Protein AF-A0A2B7ZZA8-F1 (afdb_monomer_lite)

Secondary structure (DSSP, 8-state):
-HHHHHHHHTTSSS---EEETTTTHHHHSSS--EEE--HHHHTTGGGSSS-TT---SS--GGGEEEE-TTS-EEEE--HHHHHHHHHHTT---

pLDDT: mean 93.54, std 2.83, range [83.56, 97.19]

Structure (mmCIF, N/CA/C/O backbone):
data_AF-A0A2B7ZZA8-F1
#
_entry.id   AF-A0A2B7ZZA8-F1
#
loop_
_atom_site.group_PDB
_atom_site.id
_atom_site.type_symbol
_atom_site.label_atom_id
_atom_site.label_alt_id
_atom_site.label_comp_id
_atom_site.label_asym_id
_atom_site.label_entity_id
_atom_site.label_seq_id
_atom_site.pdbx_PDB_ins_code
_atom_site.Cartn_x
_atom_site.Cartn_y
_atom_site.Cartn_z
_atom_site.occupancy
_atom_site.B_iso_or_equiv
_atom_site.auth_seq_id
_atom_site.auth_comp_id
_atom_site.auth_asym_id
_atom_site.auth_atom_id
_atom_site.pdbx_PDB_model_num
ATOM 1 N N . VAL A 1 1 ? -11.356 8.716 1.621 1.00 89.50 1 VAL A N 1
ATOM 2 C CA . VAL A 1 1 ? -11.420 7.233 1.590 1.00 89.50 1 VAL A CA 1
ATOM 3 C C . VAL A 1 1 ? -10.595 6.600 2.710 1.00 89.50 1 VAL A C 1
ATOM 5 O O . VAL A 1 1 ? -11.209 6.044 3.607 1.00 89.50 1 VAL A O 1
ATOM 8 N N . ILE A 1 2 ? -9.263 6.770 2.743 1.00 94.81 2 ILE A N 1
ATOM 9 C CA . ILE A 1 2 ? -8.342 6.145 3.728 1.00 94.81 2 ILE A CA 1
ATOM 10 C C . ILE A 1 2 ? -8.833 6.233 5.187 1.00 94.81 2 ILE A C 1
ATOM 12 O O . ILE A 1 2 ? -8.984 5.217 5.859 1.00 94.81 2 ILE A O 1
ATOM 16 N N . ARG A 1 3 ? -9.186 7.435 5.667 1.00 94.19 3 ARG A N 1
ATOM 17 C CA . ARG A 1 3 ? -9.714 7.628 7.033 1.00 94.19 3 ARG A CA 1
ATOM 18 C C . ARG A 1 3 ? -10.983 6.817 7.320 1.00 94.19 3 ARG A C 1
ATOM 20 O O . ARG A 1 3 ? -11.201 6.419 8.457 1.00 94.19 3 ARG A O 1
ATOM 27 N N . GLY A 1 4 ? -11.840 6.624 6.318 1.00 93.44 4 GLY A N 1
ATOM 28 C CA . GLY A 1 4 ? -13.072 5.847 6.458 1.00 93.44 4 GLY A CA 1
ATOM 29 C C . GLY A 1 4 ? -12.778 4.379 6.752 1.00 93.44 4 GLY A C 1
ATOM 30 O O . GLY A 1 4 ? -13.328 3.844 7.709 1.00 93.44 4 GLY A O 1
ATOM 31 N N . PHE A 1 5 ? -11.852 3.775 6.001 1.00 92.38 5 PHE A N 1
ATOM 32 C CA . PHE A 1 5 ? -11.385 2.406 6.240 1.00 92.38 5 PHE A CA 1
ATOM 33 C C . PHE A 1 5 ? -10.734 2.255 7.616 1.00 92.38 5 PHE A C 1
ATOM 35 O O . PHE A 1 5 ? -11.172 1.415 8.395 1.00 92.38 5 PHE A O 1
ATOM 42 N N . CYS A 1 6 ? -9.776 3.124 7.962 1.00 94.31 6 CYS A N 1
ATOM 43 C CA . CYS A 1 6 ? -9.118 3.094 9.274 1.00 94.31 6 CYS A CA 1
ATOM 44 C C . CYS A 1 6 ? -10.133 3.194 10.429 1.00 94.31 6 CYS A C 1
ATOM 46 O O . CYS A 1 6 ? -10.097 2.400 11.366 1.00 94.31 6 CYS A O 1
ATOM 48 N N . LYS A 1 7 ? -11.102 4.117 10.345 1.00 93.69 7 LYS A N 1
ATOM 49 C CA . LYS A 1 7 ? -12.157 4.235 11.363 1.00 93.69 7 LYS A CA 1
ATOM 50 C C . LYS A 1 7 ? -13.059 3.009 11.441 1.00 93.69 7 LYS A C 1
ATOM 52 O O . LYS A 1 7 ? -13.468 2.635 12.535 1.00 93.69 7 LYS A O 1
ATOM 57 N N . ARG A 1 8 ? -13.408 2.419 10.297 1.00 94.50 8 ARG A N 1
ATOM 58 C CA . ARG A 1 8 ? -14.265 1.234 10.258 1.00 94.50 8 ARG A CA 1
ATOM 59 C C . ARG A 1 8 ? -13.560 0.030 10.877 1.00 94.50 8 ARG A C 1
ATOM 61 O O . ARG A 1 8 ? -14.199 -0.674 11.653 1.00 94.50 8 ARG A O 1
ATOM 68 N N . ALA A 1 9 ? -12.281 -0.167 10.566 1.00 93.75 9 ALA A N 1
ATOM 69 C CA . ALA A 1 9 ? -11.480 -1.271 11.083 1.00 93.75 9 ALA A CA 1
ATOM 70 C C . ALA A 1 9 ? -11.271 -1.199 12.600 1.00 93.75 9 ALA A C 1
ATOM 72 O O . ALA A 1 9 ? -11.308 -2.227 13.252 1.00 93.75 9 ALA A O 1
ATOM 73 N N . GLN A 1 10 ? -11.178 -0.002 13.193 1.00 90.81 10 GLN A N 1
ATOM 74 C CA . GLN A 1 10 ? -11.107 0.154 14.659 1.00 90.81 10 GLN A CA 1
ATOM 75 C C . GLN A 1 10 ? -12.328 -0.388 15.415 1.00 90.81 10 GLN A C 1
ATOM 77 O O . GLN A 1 10 ? -12.264 -0.592 16.623 1.00 90.81 10 GLN A O 1
ATOM 82 N N . SER A 1 11 ? -13.465 -0.557 14.736 1.00 93.00 11 SER A N 1
ATOM 83 C CA . SER A 1 11 ? -14.657 -1.171 15.337 1.00 93.00 11 SER A CA 1
ATOM 84 C C . SER A 1 11 ? -14.648 -2.701 15.234 1.00 93.00 11 SER A C 1
ATOM 86 O O . SER A 1 11 ? -15.551 -3.343 15.762 1.00 93.00 11 SER A O 1
ATOM 88 N N . GLU A 1 12 ? -13.653 -3.276 14.558 1.00 93.94 12 GLU A N 1
ATOM 89 C CA . GLU A 1 12 ? -13.434 -4.714 14.436 1.00 93.94 12 GLU A CA 1
ATOM 90 C C . GLU A 1 12 ? -12.281 -5.151 15.339 1.00 93.94 12 GLU A C 1
ATOM 92 O O . GLU A 1 12 ? -11.338 -4.400 15.574 1.00 93.94 12 GLU A O 1
ATOM 97 N N . LYS A 1 13 ? -12.358 -6.374 15.868 1.00 88.31 13 LYS A N 1
ATOM 98 C CA . LYS A 1 13 ? -11.379 -6.863 16.852 1.00 88.31 13 LYS A CA 1
ATOM 99 C C . LYS A 1 13 ? -10.067 -7.325 16.224 1.00 88.31 13 LYS A C 1
ATOM 101 O O . LYS A 1 13 ? -9.018 -7.152 16.832 1.00 88.31 13 LYS A O 1
ATOM 106 N N . ASP A 1 14 ? -10.142 -7.861 15.010 1.00 90.25 14 ASP A N 1
ATOM 107 C CA . ASP A 1 14 ? -9.053 -8.637 14.409 1.00 90.25 14 ASP A CA 1
ATOM 108 C C . ASP A 1 14 ? -8.518 -8.001 13.117 1.00 90.25 14 ASP A C 1
ATOM 110 O O . ASP A 1 14 ? -7.909 -8.672 12.293 1.00 90.25 14 ASP A O 1
ATOM 114 N N . TRP A 1 15 ? -8.748 -6.697 12.922 1.00 93.81 15 TRP A N 1
ATOM 115 C CA . TRP A 1 15 ? -8.291 -5.978 11.733 1.00 93.81 15 TRP A CA 1
ATOM 116 C C . TRP A 1 15 ? -7.201 -4.970 12.066 1.00 93.81 15 TRP A C 1
ATOM 118 O O . TRP A 1 15 ? -7.379 -4.077 12.896 1.00 93.81 15 TRP A O 1
ATOM 128 N N . LYS A 1 16 ? -6.100 -5.055 11.321 1.00 93.75 16 LYS A N 1
ATOM 129 C CA . LYS A 1 16 ? -5.106 -3.989 11.196 1.00 93.75 16 LYS A CA 1
ATOM 130 C C . LYS A 1 16 ? -5.115 -3.491 9.764 1.00 93.75 16 LYS A C 1
ATOM 132 O O . LYS A 1 16 ? -5.269 -4.272 8.832 1.00 93.75 16 LYS A O 1
ATOM 137 N N . VAL A 1 17 ? -4.980 -2.182 9.588 1.00 95.69 17 VAL A N 1
ATOM 138 C CA . VAL A 1 17 ? -5.031 -1.560 8.264 1.00 95.69 17 VAL A CA 1
ATOM 139 C C . VAL A 1 17 ? -3.686 -0.935 7.976 1.00 95.69 17 VAL A C 1
ATOM 141 O O . VAL A 1 17 ? -3.180 -0.151 8.777 1.00 95.69 17 VAL A O 1
ATOM 144 N N . PHE A 1 18 ? -3.147 -1.240 6.807 1.00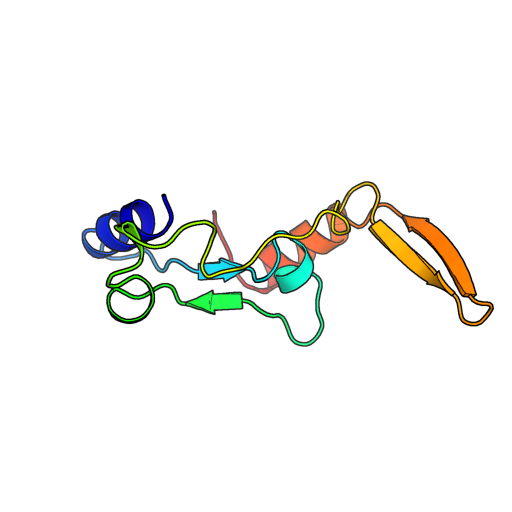 96.81 18 PHE A N 1
ATOM 145 C CA . PHE A 1 18 ? -1.872 -0.721 6.347 1.00 96.81 18 PHE A CA 1
ATOM 146 C C . PHE A 1 18 ? -2.048 0.039 5.033 1.00 96.81 18 PHE A C 1
ATOM 148 O O . PHE A 1 18 ? -3.003 -0.173 4.285 1.00 96.81 18 PHE A O 1
ATOM 155 N N . GLY A 1 19 ? -1.150 0.982 4.778 1.00 96.38 19 GLY A N 1
ATOM 156 C CA . GLY A 1 19 ? -1.102 1.779 3.563 1.00 96.38 19 GLY A CA 1
ATOM 157 C C . GLY A 1 19 ? 0.248 1.625 2.881 1.00 96.38 19 GLY A C 1
ATOM 158 O O . GLY A 1 19 ? 1.278 1.839 3.512 1.00 96.38 19 GLY A O 1
ATOM 159 N N . SER A 1 20 ? 0.236 1.296 1.591 1.00 97.19 20 SER A N 1
ATOM 160 C CA . SER A 1 20 ? 1.444 1.281 0.763 1.00 97.19 20 SER A CA 1
ATOM 161 C C . SER A 1 20 ? 1.735 2.674 0.206 1.00 97.19 20 SER A C 1
ATOM 163 O O . SER A 1 20 ? 0.839 3.333 -0.339 1.00 97.19 20 SER A O 1
ATOM 165 N N . ILE A 1 21 ? 2.980 3.124 0.350 1.00 96.94 21 ILE A N 1
ATOM 166 C CA . ILE A 1 21 ? 3.446 4.404 -0.185 1.00 96.94 21 ILE A CA 1
ATOM 167 C C . ILE A 1 21 ? 3.557 4.318 -1.714 1.00 96.94 21 ILE A C 1
ATOM 169 O O . ILE A 1 21 ? 4.028 3.330 -2.269 1.00 96.94 21 ILE A O 1
ATOM 173 N N . GLU A 1 22 ? 3.087 5.353 -2.412 1.00 95.25 22 GLU A N 1
ATOM 174 C CA . GLU A 1 22 ? 3.105 5.448 -3.878 1.00 95.25 22 GLU A CA 1
ATOM 175 C C . GLU A 1 22 ? 2.484 4.227 -4.591 1.00 95.25 22 GLU A C 1
ATOM 177 O O . GLU A 1 22 ? 3.044 3.662 -5.531 1.00 95.25 22 GLU A O 1
ATOM 182 N N . ALA A 1 23 ? 1.271 3.847 -4.178 1.00 94.38 23 ALA A N 1
ATOM 183 C CA . ALA A 1 23 ? 0.524 2.713 -4.735 1.00 94.38 23 ALA A CA 1
ATOM 184 C C . ALA A 1 23 ? 1.273 1.376 -4.560 1.00 94.38 23 ALA A C 1
ATOM 186 O O . ALA A 1 23 ? 1.664 1.055 -3.445 1.00 94.38 23 ALA A O 1
ATOM 187 N N . PHE A 1 24 ? 1.447 0.566 -5.609 1.00 95.50 24 PHE A N 1
ATOM 188 C CA . PHE A 1 24 ? 2.088 -0.755 -5.496 1.00 95.50 24 PHE A CA 1
ATOM 189 C C . PHE A 1 24 ? 3.601 -0.693 -5.260 1.00 95.50 24 PHE A C 1
ATOM 191 O O . PHE A 1 24 ? 4.195 -1.685 -4.844 1.00 95.50 24 PHE A O 1
ATOM 198 N N . VAL A 1 25 ? 4.231 0.460 -5.508 1.00 94.31 25 VAL A N 1
ATOM 199 C CA . VAL A 1 25 ? 5.686 0.612 -5.393 1.00 94.31 25 VAL A CA 1
ATOM 200 C C . VAL A 1 25 ? 6.152 0.413 -3.955 1.00 94.31 25 VAL A C 1
ATOM 202 O O . VAL A 1 25 ? 7.171 -0.235 -3.753 1.00 94.31 25 VAL A O 1
ATOM 205 N N . GLY A 1 26 ? 5.405 0.898 -2.961 1.00 96.19 26 GLY A N 1
ATOM 206 C CA . GLY A 1 26 ? 5.765 0.718 -1.555 1.00 96.19 26 GLY A CA 1
ATOM 207 C C . GLY A 1 26 ? 5.872 -0.750 -1.143 1.00 96.19 26 GLY A C 1
ATOM 208 O O . GLY A 1 26 ? 6.788 -1.102 -0.407 1.00 96.19 26 GLY A O 1
ATOM 209 N N . VAL A 1 27 ? 5.017 -1.624 -1.685 1.00 96.81 27 VAL A N 1
ATOM 210 C CA . VAL A 1 27 ? 5.118 -3.078 -1.472 1.00 96.81 27 VAL A CA 1
ATOM 211 C C . VAL A 1 27 ? 6.323 -3.670 -2.205 1.00 96.81 27 VAL A C 1
ATOM 213 O O . VAL A 1 27 ? 7.005 -4.523 -1.658 1.00 96.81 27 VAL A O 1
ATOM 216 N N . LEU A 1 28 ? 6.597 -3.215 -3.431 1.00 94.69 28 LEU A N 1
ATOM 217 C CA . LEU A 1 28 ? 7.679 -3.727 -4.286 1.00 94.69 28 LEU A CA 1
ATOM 218 C C . LEU A 1 28 ? 9.081 -3.213 -3.911 1.00 94.69 28 LEU A C 1
ATOM 220 O O . LEU A 1 28 ? 10.067 -3.657 -4.499 1.00 94.69 28 LEU A O 1
ATOM 224 N N . LYS A 1 29 ? 9.188 -2.240 -3.002 1.00 92.94 29 LYS A N 1
ATOM 225 C CA . LYS A 1 29 ? 10.468 -1.701 -2.534 1.00 92.94 29 LYS A CA 1
ATOM 226 C C . LYS A 1 29 ? 11.122 -2.630 -1.515 1.00 92.94 29 LYS A C 1
ATOM 228 O O . LYS A 1 29 ? 10.457 -3.323 -0.753 1.00 92.94 29 LYS A O 1
ATOM 233 N N . GLU A 1 30 ? 12.446 -2.557 -1.460 1.00 90.25 30 GLU A N 1
ATOM 234 C CA . GLU A 1 30 ? 13.259 -3.190 -0.428 1.00 90.25 30 GLU A CA 1
ATOM 235 C C . GLU A 1 30 ? 14.145 -2.116 0.233 1.00 90.25 30 GLU A C 1
ATOM 237 O O . GLU A 1 30 ? 15.020 -1.559 -0.437 1.00 90.25 30 GLU A O 1
ATOM 242 N N . PRO A 1 31 ? 13.928 -1.776 1.522 1.00 93.00 31 PRO A N 1
ATOM 243 C CA . PRO A 1 31 ? 12.864 -2.275 2.404 1.00 93.00 31 PRO A CA 1
ATOM 244 C C . PRO A 1 31 ? 11.462 -1.806 1.974 1.00 93.00 31 PRO A C 1
ATOM 246 O O . PRO A 1 31 ? 11.326 -0.760 1.337 1.00 93.00 31 PRO A O 1
ATOM 249 N N . GLN A 1 32 ? 10.423 -2.560 2.348 1.00 96.25 32 GLN A N 1
ATOM 250 C CA . GLN A 1 32 ? 9.039 -2.207 2.023 1.00 96.25 32 GLN A CA 1
ATOM 251 C C . GLN A 1 32 ? 8.616 -0.900 2.704 1.00 96.25 32 GLN A C 1
ATOM 253 O O . GLN A 1 32 ? 8.835 -0.690 3.897 1.00 96.25 32 GLN A O 1
ATOM 258 N N . GLU A 1 33 ? 7.945 -0.036 1.947 1.00 96.88 33 GLU A N 1
ATOM 259 C CA . GLU A 1 33 ? 7.368 1.222 2.424 1.00 96.88 33 GLU A CA 1
ATOM 260 C C . GLU A 1 33 ? 5.863 1.051 2.659 1.00 96.88 33 GLU A C 1
ATOM 262 O O . GLU A 1 33 ? 5.013 1.594 1.946 1.00 96.88 33 GLU A O 1
ATOM 267 N N . ILE A 1 34 ? 5.538 0.258 3.675 1.00 96.94 34 ILE A N 1
ATOM 268 C CA . ILE A 1 34 ? 4.170 0.017 4.132 1.00 96.94 34 ILE A CA 1
ATOM 269 C C . ILE A 1 34 ? 4.044 0.583 5.545 1.00 96.94 34 ILE A C 1
ATOM 271 O O . ILE A 1 34 ? 4.861 0.288 6.415 1.00 96.94 34 ILE A O 1
ATOM 275 N N . ILE A 1 35 ? 3.025 1.410 5.775 1.00 96.06 35 ILE A N 1
ATOM 276 C CA . ILE A 1 35 ? 2.796 2.066 7.066 1.00 96.06 35 ILE A CA 1
ATOM 277 C C . ILE A 1 35 ? 1.480 1.613 7.688 1.00 96.06 35 ILE A C 1
ATOM 279 O O . ILE A 1 35 ? 0.477 1.455 6.993 1.00 96.06 35 ILE A O 1
ATOM 283 N N . GLU A 1 36 ? 1.454 1.443 9.006 1.00 96.06 36 GLU A N 1
ATOM 284 C CA . GLU A 1 36 ? 0.204 1.194 9.722 1.00 96.06 36 GLU A CA 1
ATOM 285 C C . GLU A 1 36 ? -0.669 2.460 9.724 1.00 96.06 36 GLU A C 1
ATOM 287 O O . GLU A 1 36 ? -0.207 3.575 9.986 1.00 96.06 36 GLU A O 1
ATOM 292 N N . LEU A 1 37 ? -1.953 2.296 9.412 1.00 96.19 37 LEU A N 1
ATOM 293 C CA . LEU A 1 37 ? -2.927 3.378 9.372 1.00 96.19 37 LEU A CA 1
ATOM 294 C C . LEU A 1 37 ? -3.711 3.425 10.679 1.00 96.19 37 LEU A C 1
ATOM 296 O O . LEU A 1 37 ? -4.700 2.715 10.862 1.00 96.19 37 LEU A O 1
ATOM 300 N N . THR A 1 38 ? -3.312 4.341 11.554 1.00 94.69 38 THR A N 1
ATOM 301 C CA . THR A 1 38 ? -3.937 4.562 12.862 1.00 94.69 38 THR A CA 1
ATOM 302 C C . THR A 1 38 ? -4.821 5.825 12.858 1.00 94.69 38 THR A C 1
ATOM 304 O O . THR A 1 38 ? -4.754 6.642 11.921 1.00 94.69 38 THR A O 1
ATOM 307 N N . PRO A 1 39 ? -5.696 6.035 13.862 1.00 93.50 39 PRO A N 1
ATOM 308 C CA . PRO A 1 39 ? -6.445 7.289 13.975 1.00 93.50 39 PRO A CA 1
ATOM 309 C C . PRO A 1 39 ? -5.544 8.528 14.092 1.00 93.50 39 PRO A C 1
ATOM 311 O O . PRO A 1 39 ? -5.935 9.596 13.618 1.00 93.50 39 PRO A O 1
ATOM 314 N N . GLU A 1 40 ? -4.342 8.391 14.651 1.00 94.31 40 GLU A N 1
ATOM 315 C CA . GLU A 1 40 ? -3.340 9.457 14.740 1.00 94.31 40 GLU A CA 1
ATOM 316 C C . GLU A 1 40 ? -2.784 9.801 13.351 1.00 94.31 40 GLU A C 1
ATOM 318 O O . GLU A 1 40 ? -2.724 10.974 12.986 1.00 94.31 40 GLU A O 1
ATOM 323 N N . VAL A 1 41 ? -2.462 8.786 12.539 1.00 94.50 41 VAL A N 1
ATOM 324 C CA . VAL A 1 41 ? -1.948 8.959 11.166 1.00 94.50 41 VAL A CA 1
ATOM 325 C C . VAL A 1 41 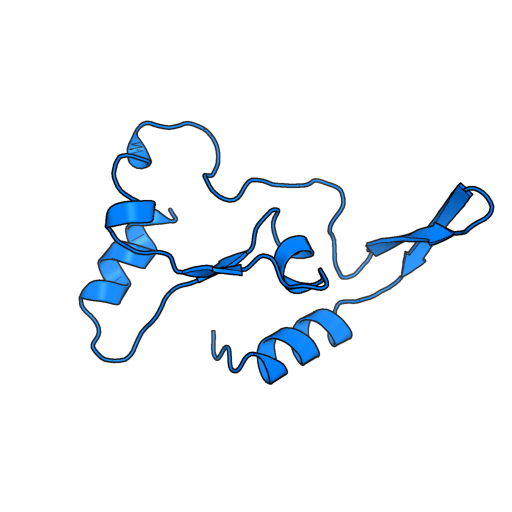? -3.023 9.513 10.226 1.00 94.50 41 VAL A C 1
ATOM 327 O O . VAL A 1 41 ? -2.764 10.379 9.388 1.00 94.50 41 VAL A O 1
ATOM 330 N N . THR A 1 42 ? -4.261 9.031 10.356 1.00 95.38 42 THR A N 1
ATOM 331 C CA . THR A 1 42 ? -5.375 9.397 9.461 1.00 95.38 42 THR A CA 1
ATOM 332 C C . THR A 1 42 ? -6.210 10.581 9.964 1.00 95.38 42 THR A C 1
ATOM 334 O O . THR A 1 42 ? -7.168 11.015 9.305 1.00 95.38 42 THR A O 1
ATOM 337 N N . GLY A 1 43 ? -5.858 11.142 11.120 1.00 93.94 43 GLY A N 1
ATOM 338 C CA . GLY A 1 43 ? -6.496 12.308 11.715 1.00 93.94 43 GLY A CA 1
ATOM 339 C C . GLY A 1 43 ? -6.382 13.547 10.824 1.00 93.94 43 GLY A C 1
ATOM 340 O O . GLY A 1 43 ? -5.358 13.815 10.206 1.00 93.94 43 GLY A O 1
ATOM 341 N N . GLY A 1 44 ? -7.466 14.319 10.705 1.00 91.50 44 GLY A N 1
ATOM 342 C CA . GLY A 1 44 ? -7.435 15.599 9.984 1.00 91.50 44 GLY A CA 1
ATOM 343 C C . GLY A 1 44 ? -7.267 15.520 8.457 1.00 91.50 44 GLY A C 1
ATOM 344 O O . GLY A 1 44 ? -7.371 16.546 7.799 1.00 91.50 44 GLY A O 1
ATOM 345 N N . ILE A 1 45 ? -7.102 14.339 7.849 1.00 94.31 45 ILE A N 1
ATOM 346 C CA . ILE A 1 45 ? -6.817 14.234 6.400 1.00 94.31 45 ILE A CA 1
ATOM 347 C C . ILE A 1 45 ? -8.018 14.556 5.498 1.00 94.31 45 ILE A C 1
ATOM 349 O O . ILE A 1 45 ? -7.848 14.807 4.317 1.00 94.31 45 ILE A O 1
ATOM 353 N N . HIS A 1 46 ? -9.237 14.559 6.042 1.00 87.38 46 HIS A N 1
ATOM 354 C CA . HIS A 1 46 ? -10.484 14.814 5.304 1.00 87.38 46 HIS A CA 1
ATOM 355 C C . HIS A 1 46 ? -10.576 16.201 4.646 1.00 87.38 46 HIS A C 1
ATOM 357 O O . HIS A 1 46 ? -11.364 16.366 3.722 1.00 87.38 46 HIS A O 1
ATOM 363 N N . VAL A 1 47 ? -9.784 17.172 5.112 1.00 91.31 47 VAL A N 1
ATOM 364 C CA . VAL A 1 47 ? -9.688 18.514 4.514 1.00 91.31 47 VAL A CA 1
ATOM 365 C C . VAL A 1 47 ? -8.474 18.669 3.592 1.00 91.31 47 VAL A C 1
ATOM 367 O O . VAL A 1 47 ? -8.309 19.714 2.969 1.00 91.31 47 VAL A O 1
ATOM 370 N N . LYS A 1 48 ? -7.602 17.655 3.513 1.00 89.06 48 LYS A N 1
ATOM 371 C CA . LYS A 1 48 ? -6.406 17.676 2.667 1.00 89.06 48 LYS A CA 1
ATOM 372 C C . LYS A 1 48 ? -6.749 17.122 1.284 1.00 89.06 48 LYS A C 1
ATOM 374 O O . LYS A 1 48 ? -7.393 16.082 1.171 1.00 89.06 48 LYS A O 1
ATOM 379 N N . GLY A 1 49 ? -6.294 17.811 0.241 1.00 88.00 49 GLY A N 1
ATOM 380 C CA . GLY A 1 49 ? -6.333 17.292 -1.125 1.00 88.00 49 GLY A CA 1
ATOM 381 C C . GLY A 1 49 ? -5.306 16.177 -1.339 1.00 88.00 49 GLY A C 1
ATOM 382 O O . GLY A 1 49 ? -4.287 16.122 -0.651 1.00 88.00 49 GLY A O 1
ATOM 383 N N . GLY A 1 50 ? -5.570 15.302 -2.310 1.00 91.12 50 GLY A N 1
ATOM 384 C CA . GLY A 1 50 ? -4.690 14.180 -2.640 1.00 91.12 50 GLY A CA 1
ATOM 385 C C . GLY A 1 50 ? -4.776 13.025 -1.640 1.00 91.12 50 GLY A C 1
ATOM 386 O O . GLY A 1 50 ? -5.822 12.760 -1.047 1.00 91.12 50 GLY A O 1
ATOM 387 N N . THR A 1 51 ? -3.669 12.305 -1.480 1.00 93.50 51 THR A N 1
ATOM 388 C CA . THR A 1 51 ? -3.544 11.174 -0.554 1.00 93.50 51 THR A CA 1
ATOM 389 C C . THR A 1 51 ? -2.300 11.339 0.306 1.00 93.50 51 THR A C 1
ATOM 391 O O . THR A 1 51 ? -1.260 11.786 -0.170 1.00 93.50 51 THR A O 1
ATOM 394 N N . ILE A 1 52 ? -2.402 10.945 1.575 1.00 94.50 52 ILE A N 1
ATOM 395 C CA . ILE A 1 52 ? -1.272 10.950 2.511 1.00 94.50 52 ILE A CA 1
ATOM 396 C C . ILE A 1 52 ? -0.206 9.899 2.179 1.00 94.50 52 ILE A C 1
ATOM 398 O O . ILE A 1 52 ? 0.900 9.992 2.690 1.00 94.50 52 ILE A O 1
ATOM 402 N N . LEU A 1 53 ? -0.542 8.915 1.338 1.00 96.00 53 LEU A N 1
ATOM 403 C CA . LEU A 1 53 ? 0.365 7.847 0.908 1.00 96.00 53 LEU A CA 1
ATOM 404 C C . LEU A 1 53 ? 1.094 8.180 -0.402 1.00 96.00 53 LEU A C 1
ATOM 406 O O . LEU A 1 53 ? 1.937 7.412 -0.846 1.00 96.00 53 LEU A O 1
ATOM 410 N N . GLY A 1 54 ? 0.758 9.301 -1.047 1.00 94.12 54 GLY A N 1
ATOM 411 C CA . GLY A 1 54 ? 1.234 9.612 -2.395 1.00 94.12 54 GLY A CA 1
ATOM 412 C C . GLY A 1 54 ? 0.630 8.716 -3.486 1.00 94.12 54 GLY A C 1
ATOM 413 O O . GLY A 1 54 ? -0.092 7.751 -3.228 1.00 94.12 54 GLY A O 1
ATOM 414 N N . THR A 1 55 ? 0.906 9.069 -4.738 1.00 92.88 55 THR A N 1
ATOM 415 C CA . THR A 1 55 ? 0.539 8.296 -5.934 1.00 92.88 55 THR A CA 1
ATOM 416 C C . THR A 1 55 ? 1.648 8.417 -6.960 1.00 92.88 55 THR A C 1
ATOM 418 O O . THR A 1 55 ? 2.239 9.487 -7.089 1.00 92.88 55 THR A O 1
ATOM 421 N N . THR A 1 56 ? 1.855 7.375 -7.756 1.00 92.75 56 THR A N 1
ATOM 422 C CA . THR A 1 56 ? 2.788 7.398 -8.884 1.00 92.75 56 THR A CA 1
ATOM 423 C C . THR A 1 56 ? 2.104 6.926 -10.160 1.00 92.75 56 THR A C 1
ATOM 425 O O . THR A 1 56 ? 1.287 6.008 -10.139 1.00 92.75 56 THR A O 1
ATOM 428 N N . ASN A 1 57 ? 2.474 7.538 -11.286 1.00 88.75 57 ASN A N 1
ATOM 429 C CA . ASN A 1 57 ? 2.073 7.083 -12.620 1.00 88.75 57 ASN A CA 1
ATOM 430 C C . ASN A 1 57 ? 3.031 6.008 -13.174 1.00 88.75 57 ASN A C 1
ATOM 432 O O . ASN A 1 57 ? 2.821 5.508 -14.275 1.00 88.75 57 ASN A O 1
ATOM 436 N N . LYS A 1 58 ? 4.103 5.674 -12.438 1.00 84.44 58 LYS A N 1
ATOM 437 C CA . LYS A 1 58 ? 5.178 4.754 -12.847 1.00 84.44 58 LYS A CA 1
ATOM 438 C C . LYS A 1 58 ? 5.354 3.624 -11.829 1.00 84.44 58 LYS A C 1
ATOM 440 O O . LYS A 1 58 ? 6.404 3.493 -11.215 1.00 84.44 58 LYS A O 1
ATOM 445 N N . GLY A 1 59 ? 4.303 2.834 -11.637 1.00 87.62 59 GLY A N 1
ATOM 446 C CA . GLY A 1 59 ? 4.285 1.740 -10.660 1.00 87.62 59 GLY A CA 1
ATOM 447 C C . GLY A 1 59 ? 3.298 0.633 -11.007 1.00 87.62 59 GLY A C 1
ATOM 448 O O . GLY A 1 59 ? 2.793 -0.035 -10.112 1.00 87.62 59 GLY A O 1
ATOM 449 N N . ASN A 1 60 ? 2.960 0.481 -12.291 1.00 93.31 60 ASN A N 1
ATOM 450 C CA . ASN A 1 60 ? 2.083 -0.598 -12.731 1.00 93.31 60 ASN A CA 1
ATOM 451 C C . ASN A 1 60 ? 2.835 -1.932 -12.586 1.00 93.31 60 ASN A C 1
ATOM 453 O O . ASN A 1 60 ? 3.838 -2.104 -13.274 1.00 93.31 60 ASN A O 1
ATOM 457 N N . PRO A 1 61 ? 2.375 -2.875 -11.747 1.00 93.38 61 PRO A N 1
ATOM 458 C CA . PRO A 1 61 ? 3.070 -4.139 -11.553 1.00 93.38 61 PRO A CA 1
ATOM 459 C C . PRO A 1 61 ? 3.071 -5.007 -12.815 1.00 93.38 61 PRO A C 1
ATOM 461 O O . PRO A 1 61 ? 4.010 -5.758 -12.997 1.00 93.38 61 PRO A O 1
ATOM 464 N N . ILE A 1 62 ? 2.095 -4.878 -13.718 1.00 95.56 62 ILE A N 1
ATOM 465 C CA . ILE A 1 62 ? 2.038 -5.658 -14.973 1.00 95.56 62 ILE A CA 1
ATOM 466 C C . ILE A 1 62 ? 2.989 -5.080 -16.039 1.00 95.56 62 ILE A C 1
ATOM 468 O O . ILE A 1 62 ? 3.398 -5.760 -16.976 1.00 95.56 62 ILE A O 1
ATOM 472 N N . HIS A 1 63 ? 3.334 -3.798 -15.918 1.00 94.44 63 HIS A N 1
ATOM 473 C CA . HIS A 1 63 ? 4.184 -3.081 -16.867 1.00 94.44 63 HIS A CA 1
ATOM 474 C C . HIS A 1 63 ? 5.180 -2.211 -16.101 1.00 94.44 63 HIS A C 1
ATOM 476 O O . HIS A 1 63 ? 5.164 -0.977 -16.185 1.00 94.44 63 HIS A O 1
ATOM 482 N N . TYR A 1 64 ? 5.996 -2.869 -15.281 1.00 92.81 64 TYR A N 1
ATOM 483 C CA . TYR A 1 64 ? 6.878 -2.201 -14.341 1.00 92.81 64 TYR A CA 1
ATOM 484 C C . TYR A 1 64 ? 8.135 -1.701 -15.064 1.00 92.81 64 TYR A C 1
ATOM 486 O O . TYR A 1 64 ? 8.791 -2.496 -15.739 1.00 92.81 64 TYR A O 1
ATOM 494 N N . PRO A 1 65 ? 8.480 -0.404 -14.967 1.00 91.31 65 PRO A N 1
ATOM 495 C CA . PRO A 1 65 ? 9.660 0.137 -15.628 1.00 91.31 65 PRO A CA 1
ATOM 496 C C . PRO A 1 65 ? 10.933 -0.243 -14.864 1.00 91.31 65 PRO A C 1
ATOM 498 O O . PRO A 1 65 ? 11.127 0.172 -13.721 1.00 91.31 65 PRO A O 1
ATOM 501 N N . THR A 1 66 ? 11.833 -0.962 -15.528 1.00 89.38 66 THR A N 1
ATOM 502 C CA . THR A 1 66 ? 13.133 -1.368 -14.985 1.00 89.38 66 THR A CA 1
ATOM 503 C C . THR A 1 66 ? 14.242 -0.687 -15.764 1.00 89.38 66 THR A C 1
ATOM 505 O O . THR A 1 66 ? 14.338 -0.824 -16.984 1.00 89.38 66 THR A O 1
ATOM 508 N N . VAL A 1 67 ? 15.047 0.098 -15.046 1.00 89.56 67 VAL A N 1
ATOM 509 C CA . VAL A 1 67 ? 16.156 0.873 -15.608 1.00 89.56 67 VAL A CA 1
ATOM 510 C C . VAL A 1 67 ? 17.424 0.030 -15.546 1.00 89.56 67 VAL A C 1
ATOM 512 O O . VAL A 1 67 ? 17.840 -0.386 -14.464 1.00 89.56 67 VAL A O 1
ATOM 515 N N . HIS A 1 68 ? 18.038 -0.212 -16.700 1.00 90.62 68 HIS A N 1
ATOM 516 C CA . HIS A 1 68 ? 19.298 -0.944 -16.816 1.00 90.62 68 HIS A CA 1
ATOM 517 C C . HIS A 1 68 ? 20.504 -0.037 -16.571 1.00 90.62 68 HIS A C 1
ATOM 519 O O . HIS A 1 68 ? 20.407 1.190 -16.608 1.00 90.62 68 HIS A O 1
ATOM 525 N N . ALA A 1 69 ? 21.675 -0.644 -16.359 1.00 91.94 69 ALA A N 1
ATOM 526 C CA . ALA A 1 69 ? 22.925 0.084 -16.124 1.00 91.94 69 ALA A CA 1
ATOM 527 C C . ALA A 1 69 ? 23.341 0.995 -17.298 1.00 91.94 69 ALA A C 1
ATOM 529 O O . ALA A 1 69 ? 24.068 1.964 -17.093 1.00 91.94 69 ALA A O 1
ATOM 530 N N . ASP A 1 70 ? 22.869 0.704 -18.513 1.00 92.19 70 ASP A N 1
ATOM 531 C CA . ASP A 1 70 ? 23.092 1.512 -19.718 1.00 92.19 70 ASP A CA 1
ATOM 532 C C . ASP A 1 70 ? 22.082 2.669 -19.882 1.00 92.19 70 ASP A C 1
ATOM 534 O O . ASP A 1 70 ? 22.171 3.440 -20.836 1.00 92.19 70 ASP A O 1
ATOM 538 N N . GLY A 1 71 ? 21.129 2.809 -18.952 1.00 90.12 71 GLY A N 1
ATOM 539 C CA . GLY A 1 71 ? 20.077 3.825 -18.974 1.00 90.12 71 GLY A CA 1
ATOM 540 C C . GLY A 1 71 ? 18.856 3.465 -19.825 1.00 90.12 71 GLY A C 1
ATOM 541 O O . GLY A 1 71 ? 17.907 4.252 -19.878 1.00 90.12 71 GLY A O 1
ATOM 542 N N . SER A 1 72 ? 18.838 2.297 -20.474 1.00 92.44 72 SER A N 1
ATOM 543 C CA . SER A 1 72 ? 17.648 1.804 -21.168 1.00 92.44 72 SER A CA 1
ATOM 544 C C . SER A 1 72 ? 16.555 1.403 -20.171 1.00 92.44 72 SER A C 1
ATOM 546 O O . SER A 1 72 ? 16.830 1.002 -19.038 1.00 92.44 72 SER A O 1
ATOM 548 N N . VAL A 1 73 ? 15.292 1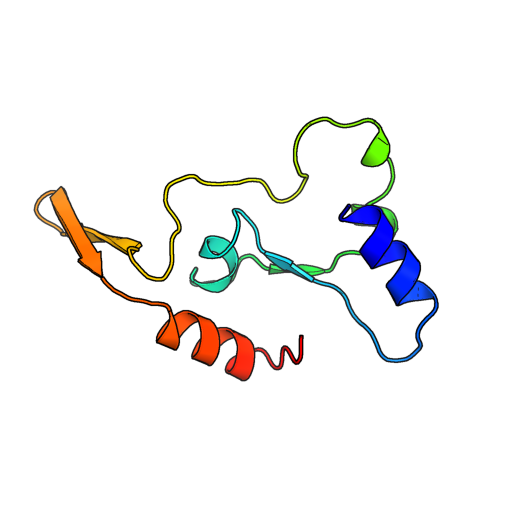.533 -20.587 1.00 91.62 73 VAL A N 1
ATOM 549 C CA . VAL A 1 73 ? 14.131 1.136 -19.780 1.00 91.62 73 VAL A CA 1
ATOM 550 C C . VAL A 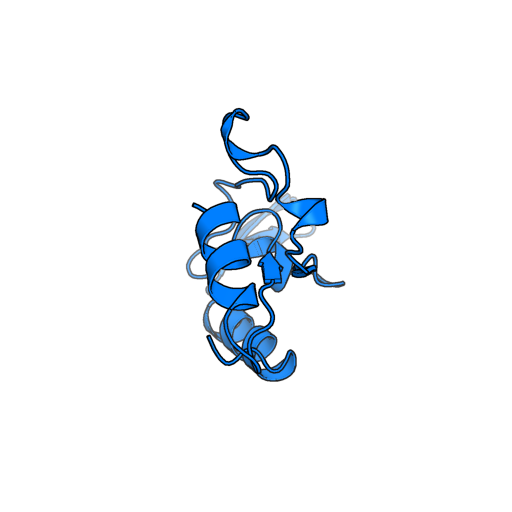1 73 ? 13.440 -0.024 -20.470 1.00 91.62 73 VAL A C 1
ATOM 552 O O . VAL A 1 73 ? 12.971 0.118 -21.600 1.00 91.62 73 VAL A O 1
ATOM 555 N N . THR A 1 74 ? 13.352 -1.159 -19.785 1.00 93.69 74 THR A N 1
ATOM 556 C CA . THR A 1 74 ? 12.483 -2.266 -20.197 1.00 93.69 74 THR A CA 1
ATOM 557 C C . THR A 1 74 ? 11.273 -2.342 -19.289 1.00 93.69 74 THR A C 1
ATOM 559 O O . THR A 1 74 ? 11.280 -1.819 -18.176 1.00 93.69 74 THR A O 1
ATOM 562 N N . TYR A 1 75 ? 10.238 -3.024 -19.763 1.00 94.12 75 TYR A N 1
ATOM 563 C CA . TYR A 1 75 ? 9.033 -3.257 -18.989 1.00 94.12 75 TYR A CA 1
ATOM 564 C C . TYR A 1 75 ? 8.884 -4.736 -18.703 1.00 94.12 75 TYR A C 1
ATOM 566 O O . TYR A 1 75 ? 8.990 -5.558 -19.613 1.00 94.12 75 TYR A O 1
ATOM 574 N N . GLU A 1 76 ? 8.635 -5.053 -17.443 1.00 93.81 76 GLU A N 1
ATOM 575 C CA . GLU A 1 76 ? 8.465 -6.423 -16.979 1.00 93.81 76 GLU A CA 1
ATOM 576 C C . GLU A 1 76 ? 7.203 -6.567 -16.134 1.00 93.81 76 GLU A C 1
ATOM 578 O O . GLU A 1 76 ? 6.741 -5.615 -15.498 1.00 93.81 76 GLU A O 1
ATOM 583 N N . ASP A 1 77 ? 6.644 -7.772 -16.146 1.00 95.62 77 ASP A N 1
ATOM 584 C CA . ASP A 1 77 ? 5.511 -8.124 -15.305 1.00 95.62 77 ASP A CA 1
ATOM 585 C C . ASP A 1 77 ? 6.018 -8.605 -13.936 1.00 95.62 77 ASP A C 1
ATOM 587 O O . ASP A 1 77 ? 6.602 -9.679 -13.804 1.00 95.62 77 ASP A O 1
ATOM 591 N N . ARG A 1 78 ? 5.801 -7.776 -12.916 1.00 95.19 78 ARG A N 1
ATOM 592 C CA . ARG A 1 78 ? 6.069 -8.026 -11.493 1.00 95.19 78 ARG A CA 1
ATOM 593 C C . ARG A 1 78 ? 4.793 -8.305 -10.690 1.00 95.19 78 ARG A C 1
ATOM 595 O O . ARG A 1 78 ? 4.838 -8.269 -9.461 1.00 95.19 78 ARG A O 1
ATOM 602 N N . SER A 1 79 ? 3.651 -8.562 -11.330 1.00 96.31 79 SER A N 1
ATOM 603 C CA . SER A 1 79 ? 2.390 -8.829 -10.619 1.00 96.31 79 SER A CA 1
ATOM 604 C C . SER A 1 79 ? 2.473 -10.054 -9.711 1.00 96.31 79 SER A C 1
ATOM 606 O O . SER A 1 79 ? 2.038 -9.983 -8.563 1.00 96.31 79 SER A O 1
ATOM 608 N N . GLN A 1 80 ? 3.102 -11.136 -10.174 1.00 96.69 80 GLN A N 1
ATOM 609 C CA . GLN A 1 80 ? 3.299 -12.325 -9.345 1.00 96.69 80 GLN A CA 1
ATOM 610 C C . GLN A 1 80 ? 4.199 -12.027 -8.143 1.00 96.69 80 GLN A C 1
ATOM 612 O O . GLN A 1 80 ? 3.861 -12.375 -7.019 1.00 96.69 80 GLN A O 1
ATOM 617 N N . HIS A 1 81 ? 5.290 -11.293 -8.361 1.00 95.69 81 HIS A N 1
ATOM 618 C CA . HIS A 1 81 ? 6.196 -10.901 -7.286 1.00 95.69 81 HIS A CA 1
ATOM 619 C C . HIS A 1 81 ? 5.505 -10.022 -6.229 1.00 95.69 81 HIS A C 1
ATOM 621 O O . HIS A 1 81 ? 5.719 -10.212 -5.035 1.00 95.69 81 HIS A O 1
ATOM 627 N N . LEU A 1 82 ? 4.627 -9.102 -6.651 1.00 96.38 82 LEU A N 1
ATOM 628 C CA . LEU A 1 82 ? 3.792 -8.314 -5.741 1.00 96.38 82 LEU A CA 1
ATOM 629 C C . LEU A 1 82 ? 2.915 -9.215 -4.857 1.00 96.38 82 LEU A C 1
ATOM 631 O O . LEU A 1 82 ? 2.845 -9.001 -3.650 1.00 96.38 82 LEU A O 1
ATOM 635 N N . VAL A 1 83 ? 2.254 -10.213 -5.451 1.00 96.44 83 VAL A N 1
ATOM 636 C CA . VAL A 1 83 ? 1.411 -11.172 -4.720 1.00 96.44 83 VAL A CA 1
ATOM 637 C C . VAL A 1 83 ? 2.246 -11.991 -3.737 1.00 96.44 83 VAL A C 1
ATOM 639 O O . VAL A 1 83 ? 1.861 -12.134 -2.579 1.00 96.44 83 VAL A O 1
ATOM 642 N N . ASP A 1 84 ? 3.412 -12.476 -4.161 1.00 96.69 84 ASP A N 1
ATOM 643 C CA . ASP A 1 84 ? 4.307 -13.265 -3.312 1.00 96.69 84 ASP A CA 1
ATOM 644 C C . ASP A 1 84 ? 4.804 -12.455 -2.103 1.00 96.69 84 ASP A C 1
ATOM 646 O O . ASP A 1 84 ? 4.866 -12.980 -0.988 1.00 96.69 84 ASP A O 1
ATOM 650 N N . LEU A 1 85 ? 5.099 -11.163 -2.293 1.00 96.50 85 LEU A N 1
ATOM 651 C CA . LEU A 1 85 ? 5.464 -10.254 -1.204 1.00 96.50 85 LEU A CA 1
ATOM 652 C C . LEU A 1 85 ? 4.304 -10.027 -0.233 1.00 96.50 85 LEU A C 1
ATOM 654 O O . LEU A 1 85 ? 4.512 -10.127 0.971 1.00 96.50 85 LEU A O 1
ATOM 658 N N . LEU A 1 86 ? 3.089 -9.770 -0.726 1.00 96.75 86 LEU A N 1
ATOM 659 C CA . LEU A 1 86 ? 1.912 -9.608 0.139 1.00 96.75 86 LEU A CA 1
ATOM 660 C C . LEU A 1 86 ? 1.642 -10.868 0.972 1.00 96.75 86 LEU A C 1
ATOM 66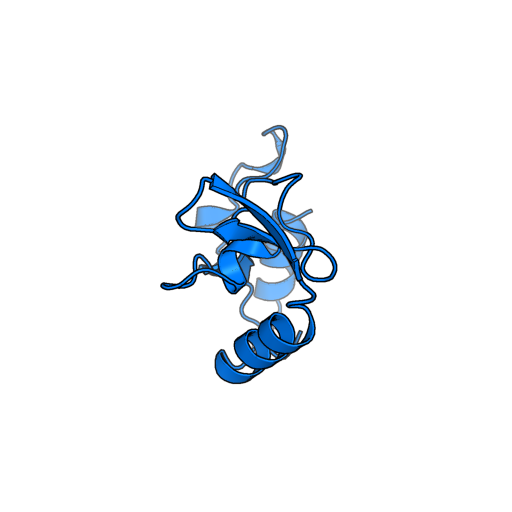2 O O . LEU A 1 86 ? 1.403 -10.757 2.172 1.00 96.75 86 LEU A O 1
ATOM 666 N N . ASN A 1 87 ? 1.775 -12.051 0.366 1.00 96.75 87 ASN A N 1
ATOM 667 C CA . ASN A 1 87 ? 1.653 -13.329 1.068 1.00 96.75 87 ASN A CA 1
ATOM 668 C C . ASN A 1 87 ? 2.762 -13.519 2.114 1.00 96.75 87 ASN A C 1
ATOM 670 O O . ASN A 1 87 ? 2.494 -13.969 3.224 1.00 96.75 87 ASN A O 1
ATOM 674 N N . THR A 1 88 ? 4.007 -13.163 1.780 1.00 96.31 88 THR A N 1
ATOM 675 C CA . THR A 1 88 ? 5.154 -13.256 2.703 1.00 96.31 88 THR A CA 1
ATOM 676 C C . THR A 1 88 ? 5.011 -12.303 3.892 1.00 96.31 88 THR A C 1
ATOM 678 O O . THR A 1 88 ? 5.466 -12.613 4.988 1.00 96.31 88 THR A O 1
ATOM 681 N N . LEU A 1 89 ? 4.372 -11.152 3.681 1.00 95.19 89 LEU A N 1
ATOM 682 C CA . LEU A 1 89 ? 4.057 -10.165 4.716 1.00 95.19 89 LEU A CA 1
ATOM 683 C C . LEU A 1 89 ? 2.775 -10.500 5.499 1.00 95.19 89 LEU A C 1
ATOM 685 O O . LEU A 1 89 ? 2.384 -9.714 6.358 1.00 95.19 89 LEU A O 1
ATOM 689 N N . GLU A 1 90 ? 2.142 -11.641 5.208 1.00 95.56 90 GLU A N 1
ATOM 690 C CA . GLU A 1 90 ? 0.930 -12.131 5.873 1.00 95.56 90 GLU A CA 1
ATOM 691 C C . GLU A 1 90 ? -0.271 -11.172 5.733 1.00 95.56 90 GLU A C 1
ATOM 693 O O . GLU A 1 90 ? -1.069 -11.009 6.655 1.00 95.56 90 GLU A O 1
ATOM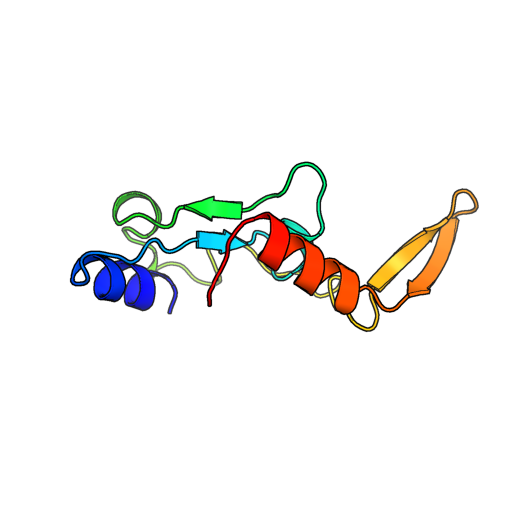 698 N N . PHE A 1 91 ? -0.412 -10.517 4.572 1.00 95.44 91 PHE A N 1
ATOM 699 C CA . PHE A 1 91 ? -1.604 -9.727 4.251 1.00 95.44 91 PHE A CA 1
ATOM 700 C C . PHE A 1 91 ? -2.708 -10.597 3.647 1.00 95.44 91 PHE A C 1
ATOM 702 O O . PHE A 1 91 ? -2.544 -11.160 2.567 1.00 95.44 91 PHE A O 1
ATOM 709 N N . ASP A 1 92 ? -3.862 -10.636 4.314 1.00 91.56 92 ASP A N 1
ATOM 710 C CA . ASP A 1 92 ? -5.021 -11.424 3.878 1.00 91.56 92 ASP A CA 1
ATOM 711 C C . ASP A 1 92 ? -5.951 -10.688 2.891 1.00 91.56 92 ASP A C 1
ATOM 713 O O . ASP A 1 92 ? -6.723 -11.330 2.172 1.00 91.56 92 ASP A O 1
ATOM 717 N N . ALA A 1 93 ? -5.935 -9.347 2.892 1.00 83.56 93 ALA A N 1
ATOM 718 C CA . ALA A 1 93 ? -6.856 -8.492 2.133 1.00 83.56 93 ALA A CA 1
ATOM 719 C C . ALA A 1 93 ? -6.281 -7.103 1.815 1.00 83.56 93 ALA A C 1
ATOM 721 O O . ALA A 1 93 ? -5.541 -6.550 2.662 1.00 83.56 93 ALA A O 1
#

Foldseek 3Di:
DLLVVQVVCVVPDPDWDKDFAAPLVQLVDVVRNIGTDHCVNSPPCPPPPDDPRHHDPQPDQQFHWDADPVRDTGTHRNVVVSVVSCVVVVPPD

Radius of gyration: 15.48 Å; chains: 1; bounding box: 38×32×38 Å

Sequence (93 aa):
VIRGFCKRAQSEKDWKVFGSIEAFVGVLKEPQEIIELTPEVTGGIHVKGGTILGTTNKGNPIHYPTVHADGSVTYEDRSQHLVDLLNTLEFDA